Protein AF-A0A952LAF2-F1 (afdb_monomer)

Structure (mmCIF, N/CA/C/O backbone):
data_AF-A0A952LAF2-F1
#
_entry.id   AF-A0A952LAF2-F1
#
loop_
_atom_site.group_PDB
_atom_site.id
_atom_site.type_symbol
_atom_site.label_atom_id
_atom_site.label_alt_id
_atom_site.label_comp_id
_atom_site.label_asym_id
_atom_site.label_entity_id
_atom_site.label_seq_id
_atom_site.pdbx_PDB_ins_code
_atom_site.Cartn_x
_atom_site.Cartn_y
_atom_site.Cartn_z
_atom_site.occupancy
_atom_site.B_iso_or_equiv
_atom_site.auth_seq_id
_atom_site.auth_comp_id
_atom_site.auth_asym_id
_atom_site.auth_atom_id
_atom_site.pdbx_PDB_model_num
ATOM 1 N N . MET A 1 1 ? -13.556 -2.534 4.836 1.00 94.06 1 MET A N 1
ATOM 2 C CA . MET A 1 1 ? -13.524 -2.814 3.371 1.00 94.06 1 MET A CA 1
ATOM 3 C C . MET A 1 1 ? -12.098 -3.136 2.959 1.00 94.06 1 MET A C 1
ATOM 5 O O . MET A 1 1 ? -11.200 -2.703 3.670 1.00 94.06 1 MET A O 1
ATOM 9 N N . ARG A 1 2 ? -11.899 -3.839 1.838 1.00 96.62 2 ARG A N 1
ATOM 10 C CA . ARG A 1 2 ? -10.573 -4.187 1.309 1.00 96.62 2 ARG A CA 1
ATOM 11 C C . ARG A 1 2 ? -10.261 -3.343 0.072 1.00 96.62 2 ARG A C 1
ATOM 13 O O . ARG A 1 2 ? -11.071 -3.317 -0.851 1.00 96.62 2 ARG A O 1
ATOM 20 N N . VAL A 1 3 ? -9.136 -2.631 0.070 1.00 97.19 3 VAL A N 1
ATOM 21 C CA . VAL A 1 3 ? -8.768 -1.644 -0.961 1.00 97.19 3 VAL A CA 1
ATOM 22 C C . VAL A 1 3 ? -7.393 -1.978 -1.534 1.00 97.19 3 VAL A C 1
ATOM 24 O O . VAL A 1 3 ? -6.432 -2.111 -0.783 1.00 97.19 3 VAL A O 1
ATOM 27 N N . LEU A 1 4 ? -7.290 -2.088 -2.861 1.00 96.69 4 LEU A N 1
ATOM 28 C CA . LEU A 1 4 ? -6.022 -2.279 -3.570 1.00 96.69 4 LEU A CA 1
ATOM 29 C C . LEU A 1 4 ? -5.549 -0.946 -4.160 1.00 96.69 4 LEU A C 1
ATOM 31 O O . LEU A 1 4 ? -6.285 -0.309 -4.912 1.00 96.69 4 LEU A O 1
ATOM 35 N N . ILE A 1 5 ? -4.317 -0.539 -3.851 1.00 96.25 5 ILE A N 1
ATOM 36 C CA . ILE A 1 5 ? -3.761 0.756 -4.264 1.00 96.25 5 ILE A CA 1
ATOM 37 C C . ILE A 1 5 ? -2.493 0.552 -5.091 1.00 96.25 5 ILE A C 1
ATOM 39 O O . ILE A 1 5 ? -1.491 0.028 -4.604 1.00 96.25 5 ILE A O 1
ATOM 43 N N . ALA A 1 6 ? -2.505 1.033 -6.334 1.00 94.56 6 ALA A N 1
ATOM 44 C CA . ALA A 1 6 ? -1.289 1.214 -7.122 1.00 94.56 6 ALA A CA 1
ATOM 45 C C . ALA A 1 6 ? -0.614 2.548 -6.762 1.00 94.56 6 ALA A C 1
ATOM 47 O O . ALA A 1 6 ? -1.288 3.543 -6.513 1.00 94.56 6 ALA A O 1
ATOM 48 N N . GLY A 1 7 ? 0.723 2.585 -6.743 1.00 93.88 7 GLY A N 1
ATOM 49 C CA . GLY A 1 7 ? 1.462 3.813 -6.408 1.00 93.88 7 GLY A CA 1
ATOM 50 C C . GLY A 1 7 ? 1.406 4.196 -4.922 1.00 93.88 7 GLY A C 1
ATOM 51 O O . GLY A 1 7 ? 1.642 5.351 -4.574 1.00 93.88 7 GLY A O 1
ATOM 52 N N . ALA A 1 8 ? 1.128 3.230 -4.042 1.00 95.12 8 ALA A N 1
ATOM 53 C CA . ALA A 1 8 ? 0.946 3.449 -2.607 1.00 95.12 8 ALA A CA 1
ATOM 54 C C . ALA A 1 8 ? 2.173 4.030 -1.875 1.00 95.12 8 ALA A C 1
ATOM 56 O O . ALA A 1 8 ? 2.031 4.558 -0.782 1.00 95.12 8 ALA A O 1
ATOM 57 N N . SER A 1 9 ? 3.370 3.961 -2.464 1.00 92.19 9 SER A N 1
ATOM 58 C CA . SER A 1 9 ? 4.598 4.545 -1.906 1.00 92.19 9 SER A CA 1
ATOM 59 C C . SER A 1 9 ? 4.830 6.011 -2.297 1.00 92.19 9 SER A C 1
ATOM 61 O O . SER A 1 9 ? 5.837 6.592 -1.905 1.00 92.19 9 SER A O 1
ATOM 63 N N . GLY A 1 10 ? 3.970 6.596 -3.137 1.00 94.56 10 GLY A N 1
ATOM 64 C CA . GLY A 1 10 ? 4.069 8.002 -3.532 1.00 94.56 10 GLY A CA 1
ATOM 65 C C . GLY A 1 10 ? 3.569 8.957 -2.445 1.00 94.56 10 GLY A C 1
ATOM 66 O O . GLY A 1 10 ? 2.993 8.526 -1.445 1.00 94.56 10 GLY A O 1
ATOM 67 N N . LEU A 1 11 ? 3.732 10.264 -2.681 1.00 97.38 11 LEU A N 1
ATOM 68 C CA . LEU A 1 11 ? 3.297 11.329 -1.765 1.00 97.38 11 LEU A CA 1
ATOM 69 C C . LEU A 1 11 ? 1.823 11.174 -1.353 1.00 97.38 11 LEU A C 1
ATOM 71 O O . LEU A 1 11 ? 1.507 11.143 -0.171 1.00 97.38 11 LEU A O 1
ATOM 75 N N . ILE A 1 12 ? 0.936 11.013 -2.337 1.00 96.94 12 ILE A N 1
ATOM 76 C CA . ILE A 1 12 ? -0.508 10.857 -2.105 1.00 96.94 12 ILE A CA 1
ATOM 77 C C . ILE A 1 12 ? -0.824 9.465 -1.551 1.00 96.94 12 ILE A C 1
ATOM 79 O O . ILE A 1 12 ? -1.641 9.323 -0.647 1.00 96.94 12 ILE A O 1
ATOM 83 N N . GLY A 1 13 ? -0.168 8.432 -2.088 1.00 96.69 13 GLY A N 1
ATOM 84 C CA . GLY A 1 13 ? -0.418 7.044 -1.707 1.00 96.69 13 GLY A CA 1
ATOM 85 C C . GLY A 1 13 ? -0.140 6.784 -0.229 1.00 96.69 13 GLY A C 1
ATOM 86 O O . GLY A 1 13 ? -0.938 6.124 0.427 1.00 96.69 13 GLY A O 1
ATOM 87 N N . THR A 1 14 ? 0.942 7.355 0.299 1.00 97.31 14 THR A N 1
ATOM 88 C CA . THR A 1 14 ? 1.341 7.175 1.701 1.00 97.31 14 THR A CA 1
ATOM 89 C C . THR A 1 14 ? 0.282 7.719 2.658 1.00 97.31 14 THR A C 1
ATOM 91 O O . THR A 1 14 ? -0.147 7.007 3.565 1.00 97.31 14 THR A O 1
ATOM 94 N N . GLU A 1 15 ? -0.180 8.950 2.427 1.00 98.12 15 GLU A N 1
ATOM 95 C CA . GLU A 1 15 ? -1.196 9.587 3.272 1.00 98.12 15 GLU A CA 1
ATOM 96 C C . GLU A 1 15 ? -2.560 8.895 3.137 1.00 98.12 15 GLU A C 1
ATOM 98 O O . GLU A 1 15 ? -3.221 8.610 4.133 1.00 98.12 15 GLU A O 1
ATOM 103 N N . LEU A 1 16 ? -2.952 8.521 1.914 1.00 97.81 16 LEU A N 1
ATOM 104 C CA . LEU A 1 16 ? -4.194 7.784 1.675 1.00 97.81 16 LEU A CA 1
ATOM 105 C C . LEU A 1 16 ? -4.214 6.434 2.410 1.00 97.81 16 LEU A C 1
ATOM 107 O O . LEU A 1 16 ? -5.225 6.069 3.005 1.00 97.81 16 LEU A O 1
ATOM 111 N N . VAL A 1 17 ? -3.104 5.689 2.389 1.00 97.50 17 VAL A N 1
ATOM 112 C CA . VAL A 1 17 ? -2.975 4.421 3.126 1.00 97.50 17 VAL A CA 1
ATOM 113 C C . VAL A 1 17 ? -3.121 4.653 4.630 1.00 97.50 17 VAL A C 1
ATOM 115 O O . VAL A 1 17 ? -3.781 3.857 5.298 1.00 97.50 17 VAL A O 1
ATOM 118 N N . ALA A 1 18 ? -2.520 5.721 5.163 1.00 97.69 18 ALA A N 1
ATOM 119 C CA . ALA A 1 18 ? -2.605 6.049 6.581 1.00 97.69 18 ALA A CA 1
ATOM 120 C C . ALA A 1 18 ? -4.054 6.326 7.009 1.00 97.69 18 ALA A C 1
ATOM 122 O O . ALA A 1 18 ? -4.529 5.703 7.959 1.00 97.69 18 ALA A O 1
ATOM 123 N N . GLN A 1 19 ? -4.775 7.173 6.266 1.00 98.38 19 GLN A N 1
ATOM 124 C CA . GLN A 1 19 ? -6.179 7.489 6.550 1.00 98.38 19 GLN A CA 1
ATOM 125 C C . GLN A 1 19 ? -7.077 6.256 6.431 1.00 98.38 19 GLN A C 1
ATOM 127 O O . GLN A 1 19 ? -7.818 5.941 7.356 1.00 98.38 19 GLN A O 1
ATOM 132 N N . LEU A 1 20 ? -6.942 5.478 5.352 1.00 97.88 20 LEU A N 1
ATOM 133 C CA . LEU A 1 20 ? -7.749 4.270 5.168 1.00 97.88 20 LEU A CA 1
ATOM 134 C C . LEU A 1 20 ? -7.540 3.249 6.296 1.00 97.88 20 LEU A C 1
ATOM 136 O O . LEU A 1 20 ? -8.485 2.593 6.726 1.00 97.88 20 LEU A O 1
ATOM 140 N N . ARG A 1 21 ? -6.310 3.108 6.796 1.00 97.19 21 ARG A N 1
ATOM 141 C CA . ARG A 1 21 ? -6.028 2.233 7.942 1.00 97.19 21 ARG A CA 1
ATOM 142 C C . ARG A 1 21 ? -6.606 2.772 9.241 1.00 97.19 21 ARG A C 1
ATOM 144 O O . ARG A 1 21 ? -7.133 1.981 10.018 1.00 97.19 21 ARG A O 1
ATOM 151 N N . ALA A 1 22 ? -6.509 4.080 9.474 1.00 98.38 22 ALA A N 1
ATOM 152 C CA . ALA A 1 22 ? -7.101 4.727 10.643 1.00 98.38 22 ALA A CA 1
ATOM 153 C C . ALA A 1 22 ? -8.626 4.528 10.686 1.00 98.38 22 ALA A C 1
ATOM 155 O O . ALA A 1 22 ? -9.180 4.265 11.751 1.00 98.38 22 ALA A O 1
ATOM 156 N N . ASP A 1 23 ? -9.266 4.523 9.518 1.00 98.31 23 ASP A N 1
ATOM 157 C CA . ASP A 1 23 ? -10.697 4.254 9.349 1.00 98.31 23 ASP A CA 1
ATOM 158 C C . ASP A 1 23 ? -11.055 2.749 9.406 1.00 98.31 23 ASP A C 1
ATOM 160 O O . ASP A 1 23 ? -12.213 2.360 9.240 1.00 98.31 23 ASP A O 1
ATOM 164 N N . GLY A 1 24 ? -10.077 1.865 9.649 1.00 98.12 24 GLY A N 1
ATOM 165 C CA . GLY A 1 24 ? -10.289 0.422 9.805 1.00 98.12 24 GLY A CA 1
ATOM 166 C C . GLY A 1 24 ? -10.421 -0.356 8.491 1.00 98.12 24 GLY A C 1
ATOM 167 O O . GLY A 1 24 ? -10.940 -1.478 8.478 1.00 98.12 24 GLY A O 1
ATOM 168 N N . HIS A 1 25 ? -9.974 0.206 7.365 1.00 98.12 25 HIS A N 1
ATOM 169 C CA . HIS A 1 25 ? -9.925 -0.506 6.090 1.00 98.12 25 HIS A CA 1
ATOM 170 C C . HIS A 1 25 ? -8.675 -1.393 5.978 1.00 98.12 25 HIS A C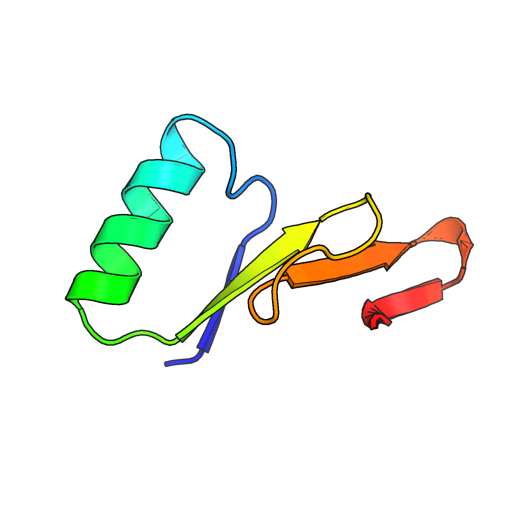 1
ATOM 172 O O . HIS A 1 25 ? -7.578 -1.038 6.408 1.00 98.12 25 HIS A O 1
ATOM 178 N N . GLU A 1 26 ? -8.830 -2.547 5.329 1.00 97.50 26 GLU A N 1
ATOM 179 C CA . GLU A 1 26 ? -7.709 -3.394 4.929 1.00 97.50 26 GLU A CA 1
ATOM 180 C C . GLU A 1 26 ? -7.144 -2.859 3.610 1.00 97.50 26 GLU A C 1
ATOM 182 O O . GLU A 1 26 ? -7.865 -2.751 2.613 1.00 97.50 26 GLU A O 1
ATOM 187 N N . VAL A 1 27 ? -5.859 -2.513 3.597 1.00 97.56 27 VAL A N 1
ATOM 188 C CA . VAL A 1 27 ? -5.202 -1.904 2.436 1.00 97.56 27 VAL A CA 1
ATOM 189 C C . VAL A 1 27 ? -4.108 -2.822 1.914 1.00 97.56 27 VAL A C 1
ATOM 191 O O . VAL A 1 27 ? -3.167 -3.130 2.645 1.00 97.56 27 VAL A O 1
ATOM 194 N N . LEU A 1 28 ? -4.214 -3.190 0.638 1.00 97.44 28 LEU A N 1
ATOM 195 C CA . LEU A 1 28 ? -3.193 -3.900 -0.123 1.00 97.44 28 LEU A CA 1
ATOM 196 C C . LEU A 1 28 ? -2.502 -2.943 -1.095 1.00 97.44 28 LEU A C 1
ATOM 198 O O . LEU A 1 28 ? -3.147 -2.139 -1.774 1.00 97.44 28 LEU A O 1
ATOM 202 N N . LYS A 1 29 ? -1.181 -3.049 -1.204 1.00 96.25 29 LYS A N 1
ATOM 203 C CA . LYS A 1 29 ? -0.362 -2.236 -2.106 1.00 96.25 29 LYS A CA 1
ATOM 204 C C . LYS A 1 29 ? 0.027 -3.054 -3.327 1.00 96.25 29 LYS A C 1
ATOM 206 O O . LYS A 1 29 ? 0.696 -4.076 -3.208 1.00 96.25 29 LYS A O 1
ATOM 211 N N . LEU A 1 30 ? -0.321 -2.568 -4.511 1.00 95.38 30 LEU A N 1
ATOM 212 C CA . LEU A 1 30 ? 0.106 -3.176 -5.763 1.00 95.38 30 LEU A CA 1
ATOM 213 C C . LEU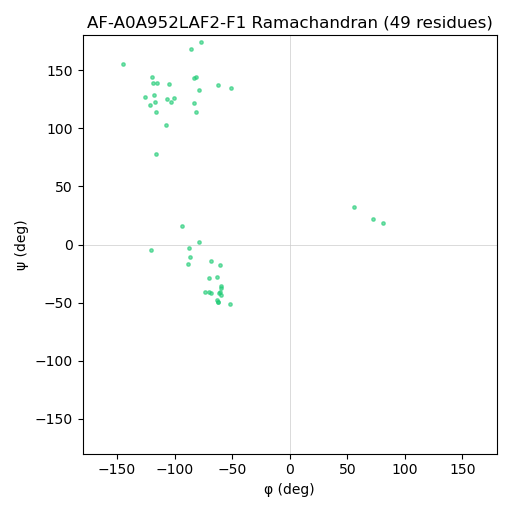 A 1 30 ? 1.531 -2.713 -6.103 1.00 95.38 30 LEU A C 1
ATOM 215 O O . LEU A 1 30 ? 1.760 -1.532 -6.387 1.00 95.38 30 LEU A O 1
ATOM 219 N N . VAL A 1 31 ? 2.491 -3.638 -6.087 1.00 93.31 31 VAL A N 1
ATOM 220 C CA . VAL A 1 31 ? 3.918 -3.364 -6.317 1.00 93.31 31 VAL A CA 1
ATOM 221 C C . VAL A 1 31 ? 4.439 -4.136 -7.527 1.00 93.31 31 VAL A C 1
ATOM 223 O O . VAL A 1 31 ? 4.042 -5.264 -7.775 1.00 93.31 31 VAL A O 1
ATOM 226 N N . ARG A 1 32 ? 5.362 -3.553 -8.304 1.00 89.50 32 ARG A N 1
ATOM 227 C CA . ARG A 1 32 ? 5.994 -4.250 -9.451 1.00 89.50 32 ARG A CA 1
ATOM 228 C C . ARG A 1 32 ? 7.242 -5.052 -9.070 1.00 89.50 32 ARG A C 1
ATOM 230 O O . ARG A 1 32 ? 7.702 -5.888 -9.838 1.00 89.50 32 A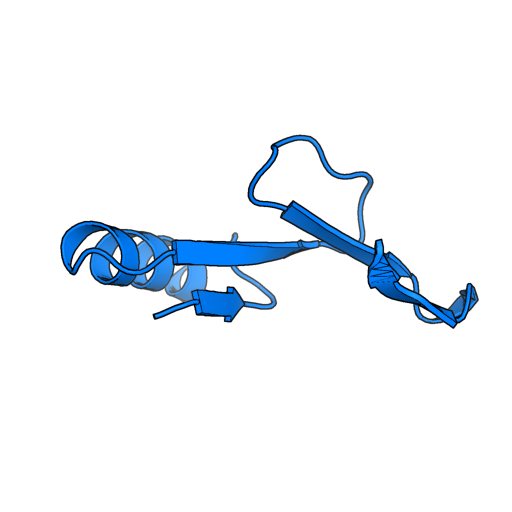RG A O 1
ATOM 237 N N . ARG A 1 33 ? 7.811 -4.775 -7.896 1.00 88.12 33 ARG A N 1
ATOM 238 C CA . ARG A 1 33 ? 8.940 -5.520 -7.321 1.00 88.12 33 ARG A CA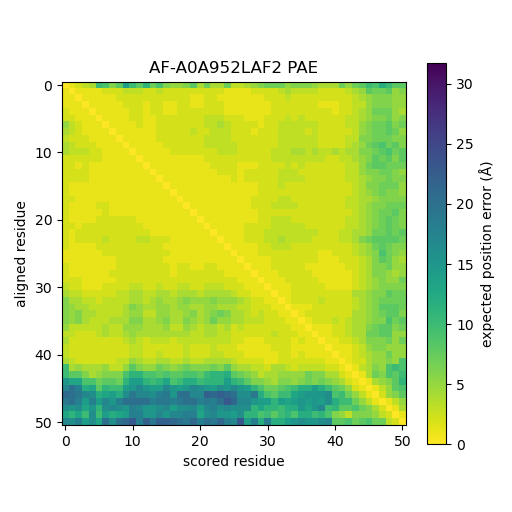 1
ATOM 239 C C . ARG A 1 33 ? 8.438 -6.737 -6.549 1.00 88.12 33 ARG A C 1
ATOM 241 O O . ARG A 1 33 ? 7.253 -6.806 -6.230 1.00 88.12 33 ARG A O 1
ATOM 248 N N . ARG A 1 34 ? 9.348 -7.644 -6.182 1.00 88.19 34 ARG A N 1
ATOM 249 C CA . ARG A 1 34 ? 9.049 -8.714 -5.221 1.00 88.19 34 ARG A CA 1
ATOM 250 C C . ARG A 1 34 ? 8.415 -8.114 -3.959 1.00 88.19 34 ARG A C 1
ATOM 252 O O . ARG A 1 34 ? 8.885 -7.078 -3.472 1.00 88.19 34 ARG A O 1
ATOM 259 N N . THR A 1 35 ? 7.350 -8.750 -3.484 1.00 90.56 35 THR A N 1
ATOM 260 C CA . THR A 1 35 ? 6.676 -8.381 -2.239 1.00 90.56 35 THR A CA 1
ATOM 261 C C . THR A 1 35 ? 7.644 -8.547 -1.071 1.00 90.56 35 THR A C 1
ATOM 263 O O . THR A 1 35 ? 8.443 -9.485 -1.026 1.00 90.56 35 THR A O 1
ATOM 266 N N . THR A 1 36 ? 7.632 -7.582 -0.159 1.00 92.75 36 THR A N 1
ATOM 267 C CA . THR A 1 36 ? 8.476 -7.576 1.049 1.00 92.75 36 THR A CA 1
ATOM 268 C C . THR A 1 36 ? 7.655 -7.531 2.330 1.00 92.75 36 THR A C 1
ATOM 270 O O . THR A 1 36 ? 8.224 -7.572 3.415 1.00 92.75 36 THR A O 1
ATOM 273 N N . ALA A 1 37 ? 6.339 -7.399 2.207 1.00 92.19 37 ALA A N 1
ATOM 274 C CA . ALA A 1 37 ? 5.402 -7.338 3.312 1.00 92.19 37 ALA A CA 1
ATOM 275 C C . ALA A 1 37 ? 4.095 -8.030 2.911 1.00 92.19 37 ALA A C 1
ATOM 277 O O . ALA A 1 37 ? 3.767 -8.093 1.725 1.00 92.19 37 ALA A O 1
ATOM 278 N N . ASP A 1 38 ? 3.354 -8.514 3.905 1.00 93.06 38 ASP A N 1
ATOM 279 C CA . ASP A 1 38 ? 2.111 -9.277 3.710 1.00 93.06 38 ASP A CA 1
ATOM 280 C C . ASP A 1 38 ? 0.962 -8.424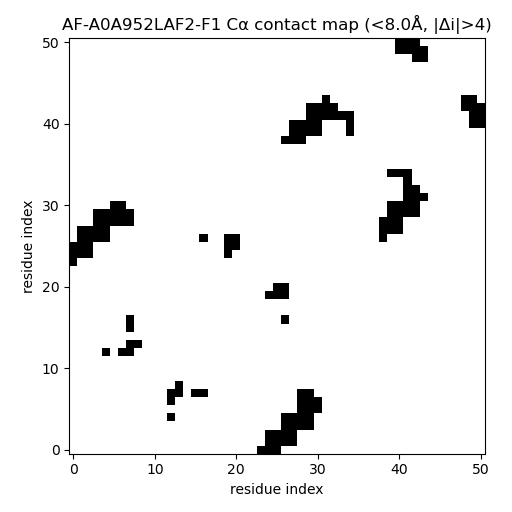 3.143 1.00 93.06 38 ASP A C 1
ATOM 282 O O . ASP A 1 38 ? -0.044 -8.940 2.667 1.00 93.06 38 ASP A O 1
ATOM 286 N N . ASP A 1 39 ? 1.115 -7.099 3.183 1.00 93.56 39 ASP A N 1
ATOM 287 C CA . ASP A 1 39 ? 0.182 -6.118 2.636 1.00 93.56 39 ASP A CA 1
ATOM 288 C C . ASP A 1 39 ? 0.538 -5.690 1.200 1.00 93.56 39 ASP A C 1
ATOM 290 O O . ASP A 1 39 ? 0.065 -4.656 0.718 1.00 93.56 39 ASP A O 1
ATOM 294 N N . GLU A 1 40 ? 1.399 -6.444 0.514 1.00 95.50 40 GLU A N 1
ATOM 295 C CA 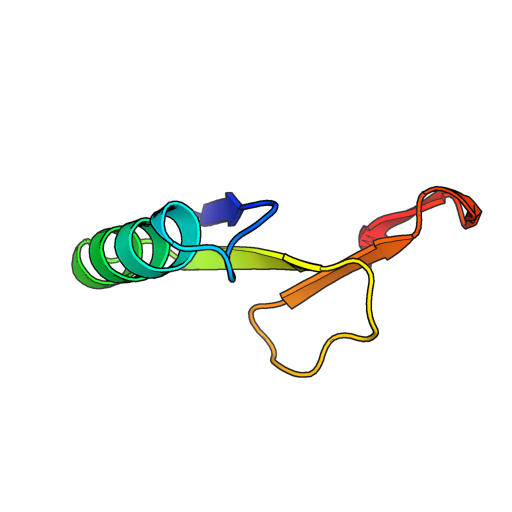. GLU A 1 40 ? 1.821 -6.191 -0.862 1.00 95.50 40 GLU A CA 1
ATOM 296 C C . GLU A 1 40 ? 1.362 -7.311 -1.798 1.00 95.50 40 GLU A C 1
ATOM 298 O O . GLU A 1 40 ? 1.467 -8.487 -1.476 1.00 95.50 40 GLU A O 1
ATOM 303 N N . VAL A 1 41 ? 0.908 -6.925 -2.989 1.00 94.44 41 VAL A N 1
ATOM 304 C CA . VAL A 1 41 ? 0.531 -7.827 -4.086 1.00 94.44 41 VAL A CA 1
ATOM 305 C C . VAL A 1 41 ? 1.447 -7.532 -5.264 1.00 94.44 41 VAL A C 1
ATOM 307 O O . VAL A 1 41 ? 1.599 -6.364 -5.652 1.00 94.44 41 VAL A O 1
ATOM 310 N N . ASN A 1 42 ? 2.078 -8.560 -5.833 1.00 91.94 42 ASN A N 1
ATOM 311 C CA . ASN A 1 42 ? 2.955 -8.361 -6.979 1.00 91.94 42 ASN A CA 1
ATOM 312 C C . ASN A 1 42 ? 2.141 -8.209 -8.270 1.00 91.94 42 ASN A C 1
ATOM 314 O O . ASN A 1 42 ? 1.257 -9.002 -8.584 1.00 91.94 42 ASN A O 1
ATOM 318 N N . TRP A 1 43 ? 2.485 -7.194 -9.060 1.00 86.81 43 TRP A N 1
ATOM 319 C CA . TRP A 1 43 ? 1.963 -6.998 -10.405 1.00 86.81 43 TRP A CA 1
ATOM 320 C C . TRP A 1 43 ? 3.030 -7.305 -11.450 1.00 86.81 43 TRP A C 1
ATOM 322 O O . TRP A 1 43 ? 3.895 -6.465 -11.728 1.00 86.81 43 TRP A O 1
ATOM 332 N N . ALA A 1 44 ? 2.920 -8.480 -12.073 1.00 78.94 44 ALA A N 1
ATOM 333 C CA . ALA A 1 44 ? 3.765 -8.923 -13.177 1.00 78.94 44 ALA A CA 1
ATOM 334 C C . ALA A 1 44 ? 2.935 -9.105 -14.468 1.00 78.94 44 ALA A C 1
ATOM 336 O O . ALA A 1 44 ? 2.617 -10.229 -14.866 1.00 78.94 44 ALA A O 1
ATOM 337 N N . PRO A 1 45 ? 2.591 -8.014 -15.180 1.00 69.56 45 PRO A N 1
ATOM 338 C CA . PRO A 1 45 ? 1.725 -8.078 -16.361 1.00 69.56 45 PRO A CA 1
ATOM 339 C C . PRO A 1 45 ? 2.332 -8.888 -17.516 1.00 69.56 45 PRO A C 1
ATOM 341 O O . PRO A 1 45 ? 1.594 -9.488 -18.292 1.00 69.56 45 PRO A O 1
ATOM 344 N N . SER A 1 46 ? 3.664 -8.954 -17.612 1.00 72.31 46 SER A N 1
ATOM 345 C CA . SER A 1 46 ? 4.374 -9.793 -18.587 1.00 72.31 46 SER A CA 1
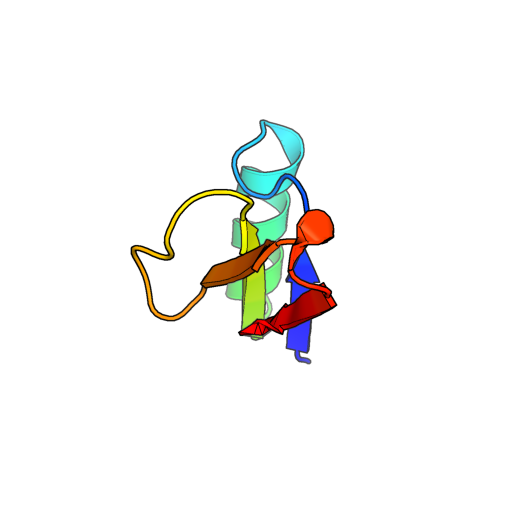ATOM 346 C C . SER A 1 46 ? 4.256 -11.290 -18.293 1.00 72.31 46 SER A C 1
ATOM 348 O O . SER A 1 46 ? 4.278 -12.087 -19.225 1.00 72.31 46 SER A O 1
ATOM 350 N N . ALA A 1 47 ? 4.095 -11.671 -17.023 1.00 69.06 47 ALA A N 1
ATOM 351 C CA . ALA A 1 47 ? 3.850 -13.051 -16.606 1.00 69.06 47 ALA A CA 1
ATOM 352 C C . ALA A 1 47 ? 2.354 -13.420 -16.624 1.00 69.06 47 ALA A C 1
ATOM 354 O O . ALA A 1 47 ? 2.018 -14.595 -16.530 1.00 69.06 47 ALA A O 1
ATOM 355 N N . ARG A 1 48 ? 1.459 -12.428 -16.784 1.00 66.94 48 ARG A N 1
ATOM 356 C CA . ARG A 1 48 ? -0.004 -12.566 -16.655 1.00 66.94 48 ARG A CA 1
ATOM 357 C C . ARG A 1 48 ? -0.425 -13.143 -15.290 1.00 66.94 48 ARG A C 1
ATOM 359 O O . ARG A 1 48 ? -1.449 -13.812 -15.195 1.00 66.94 48 ARG A O 1
ATOM 366 N N . THR A 1 49 ? 0.336 -12.836 -14.240 1.00 62.31 49 THR A N 1
ATOM 367 C CA . THR A 1 49 ? 0.076 -13.314 -12.875 1.00 62.31 49 THR A CA 1
ATOM 368 C C . THR A 1 49 ? -0.165 -12.138 -11.927 1.00 62.31 49 THR A C 1
ATOM 370 O O . THR A 1 49 ? 0.505 -11.10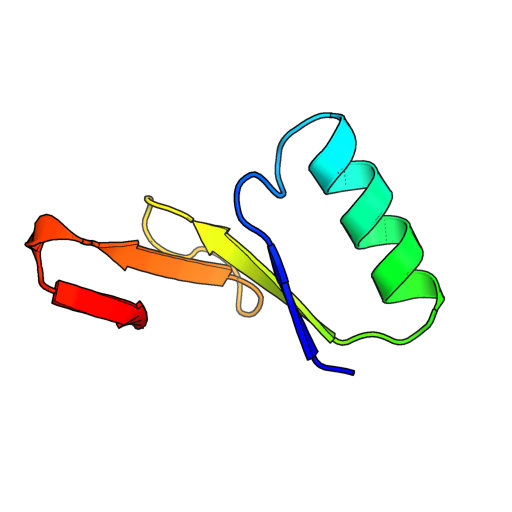4 -12.019 1.00 62.31 49 THR A O 1
ATOM 373 N N . MET A 1 50 ? -1.146 -12.306 -11.040 1.00 65.62 50 MET A N 1
ATOM 374 C CA . MET A 1 50 ? -1.327 -11.529 -9.813 1.00 65.62 50 MET A CA 1
ATOM 375 C C . MET A 1 50 ? -1.165 -12.521 -8.660 1.00 65.62 50 MET A C 1
ATOM 377 O O . MET A 1 50 ? -1.992 -13.426 -8.560 1.00 65.62 50 MET A O 1
ATOM 381 N N . ASP A 1 51 ? -0.119 -12.359 -7.851 1.00 62.69 51 ASP A N 1
ATOM 382 C CA . ASP A 1 51 ? 0.153 -13.160 -6.645 1.00 62.69 51 ASP A CA 1
ATOM 383 C C . ASP A 1 51 ? 0.207 -12.253 -5.408 1.00 62.69 51 ASP A C 1
ATOM 385 O O . ASP A 1 51 ? 0.791 -11.139 -5.507 1.00 62.69 51 ASP A O 1
#

Sequence (51 aa):
MRVLIAGASGLIGTELVAQLRADGHEVLKLVRRRTTADDEVNWAPSARTMD

Radius of gyration: 11.29 Å; Cα contacts (8 Å, |Δi|>4): 73; chains: 1; bounding box: 23×25×29 Å

Secondary s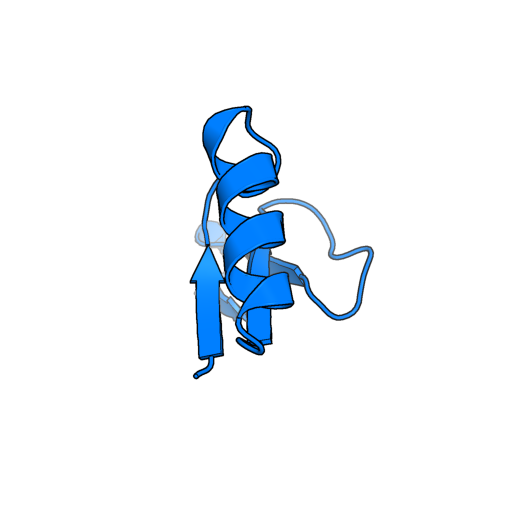tructure (DSSP, 8-state):
-EEEEETTTSHHHHHHHHHHHHTT-EEEEEESSPP-STTEEEEETTTTEE-

Solvent-accessible surface area (backbone atoms only — not comparable to full-atom values): 3003 Å² total; per-residue (Å²): 97,82,44,80,33,73,58,38,88,40,83,67,29,43,53,52,51,51,52,41,44,75,74,65,33,49,65,34,30,47,34,77,54,84,64,88,50,95,50,41,33,31,52,39,79,92,76,73,46,79,92

Mean predicted aligned error: 4.1 Å

Nearest PDB structures (foldseek):
  4b4o-assembly2_B  TM=8.982E-01  e=1.658E-03  Homo sapiens
  3m2p-assembly2_C  TM=8.573E-01  e=1.560E-02  Bacillus cereus ATCC 14579
  8r2j-assembly1_A  TM=7.791E-01  e=1.179E-02  Streptomyces swartbergensis
  5if3-assembly1_B  TM=6.903E-01  e=3.372E-02  Burkholderia vietnamiensis G4
  5gwr-assembly1_D  TM=7.195E-01  e=1.689E-01  Bacillus thuringiensis

Foldseek 3Di:
DEEEDEPLVDPVNVVVVVVCVVVVYLYAYEDCDPDPDPSYWHDDVVVVDID

pLDDT: mean 90.95, std 10.31, range [62.31, 98.38]